Protein AF-Q09454-2-F1 (afdb_monomer)

Foldseek 3Di:
DVVLCVLVVHDDDDDDDDDDDQVVVVVCVVVDLEAEDDDDQVPPDDPQPSHLHGYHYPQVVCVVRAVVDPPPCVVPDGNDCVVCPPPDRDRDDDPVCCPFDQDPRPRDTHRPPPPDDDDDPDPPDPDDPDPDDPPPDPDDDDDPPPPPPDPPPDDDDDDDDDPPPDDDD

Secondary structure (DSSP, 8-state):
-HHHHHHTT--------SS--HHHHHTTTTT-S-EEE---GGG----GGG-SS-EEEHHHHHHHH-TTS---GGG-----GGGGSS--------GGGGSPEEETTTTEEE---------------------SSSS--S-----TT--TTS-----PPP---PPTTPPP-

Solvent-accessible surface area (backbone atoms only — not comparable to full-atom values): 11997 Å² total; per-residue (Å²): 105,74,64,50,33,56,73,70,72,43,91,83,82,89,82,91,72,81,86,84,51,56,75,70,52,57,76,46,47,86,85,39,74,68,45,71,53,84,67,61,59,90,72,65,89,65,77,51,84,79,41,98,38,54,64,38,46,54,55,60,52,44,46,74,62,24,78,73,46,67,90,52,75,85,77,54,92,62,63,58,66,78,83,56,74,80,61,78,75,59,85,70,74,72,75,74,49,63,56,60,43,73,37,85,84,77,78,42,76,46,67,52,77,69,92,66,93,68,96,67,99,62,89,82,71,82,79,80,88,70,96,81,81,81,80,86,54,92,76,70,72,88,70,81,82,64,69,92,80,80,76,87,66,79,90,68,88,71,94,81,77,76,59,92,92,58,76,83,129

Radius of gyration: 23.54 Å; Cα contacts (8 Å, |Δi|>4): 108; chains: 1; bounding box: 57×68×51 Å

Mean predicted aligned error: 19.17 Å

Sequence (169 aa):
MREMCKKAGKKIYVISVGKINVPKLSNFSTDIDVFVLLSCPFGVVLDSSDYFRPVVSYFEAEIALNPAKTWAADFGWSAEFAAFLEDKIETEVPDDKAAGDFSLISGKVRVQKTEEEKNGDGPSSVAIYNPGYCNDRTWKGLNDGVSTAEDSTKMGEGRSGIAQGYSGK

Structure (mmCIF, N/CA/C/O backbone):
data_AF-Q09454-2-F1
#
_entry.id   AF-Q09454-2-F1
#
loop_
_atom_site.group_PDB
_atom_site.id
_atom_site.type_symbol
_atom_site.label_atom_id
_atom_site.label_alt_id
_atom_site.label_comp_id
_atom_site.label_asym_id
_atom_site.label_entity_id
_atom_site.label_seq_id
_atom_site.pdbx_PDB_ins_code
_atom_site.Cartn_x
_atom_site.Cartn_y
_atom_site.Cartn_z
_atom_site.occupancy
_atom_site.B_iso_or_equiv
_atom_site.auth_seq_id
_atom_site.auth_comp_id
_atom_site.auth_asym_id
_atom_site.auth_atom_id
_atom_site.pdbx_PDB_model_num
ATOM 1 N N . MET A 1 1 ? 2.434 -3.452 -7.923 1.00 82.94 1 MET A N 1
ATOM 2 C CA . MET A 1 1 ? 1.685 -3.196 -6.660 1.00 82.94 1 MET A CA 1
ATOM 3 C C . MET A 1 1 ? 0.215 -3.606 -6.620 1.00 82.94 1 MET A C 1
ATOM 5 O O . MET A 1 1 ? -0.129 -4.419 -5.776 1.00 82.94 1 MET A O 1
ATOM 9 N N . ARG A 1 2 ? -0.691 -3.047 -7.447 1.00 87.62 2 ARG A N 1
ATOM 10 C CA . ARG A 1 2 ? -2.144 -3.339 -7.326 1.00 87.62 2 ARG A CA 1
ATOM 11 C C . ARG A 1 2 ? -2.443 -4.839 -7.385 1.00 87.62 2 ARG A C 1
ATOM 13 O O . ARG A 1 2 ? -3.221 -5.345 -6.584 1.00 87.62 2 ARG A O 1
ATOM 20 N N . GLU A 1 3 ? -1.777 -5.532 -8.300 1.00 86.19 3 GLU A N 1
ATOM 21 C CA . GLU A 1 3 ? -1.871 -6.982 -8.454 1.00 86.19 3 GLU A CA 1
ATOM 22 C C . GLU A 1 3 ? -1.289 -7.734 -7.254 1.00 86.19 3 GLU A C 1
ATOM 24 O O . GLU A 1 3 ? -1.941 -8.640 -6.751 1.00 86.19 3 GLU A O 1
ATOM 29 N N . MET A 1 4 ? -0.130 -7.307 -6.733 1.00 85.31 4 MET A N 1
ATOM 30 C CA . MET A 1 4 ? 0.481 -7.868 -5.516 1.00 85.31 4 MET A CA 1
ATOM 31 C C . MET A 1 4 ? -0.475 -7.756 -4.318 1.00 85.31 4 MET A C 1
ATOM 33 O O . MET A 1 4 ? -0.716 -8.741 -3.627 1.00 85.31 4 MET A O 1
ATOM 37 N N . CYS A 1 5 ? -1.098 -6.588 -4.107 1.00 87.62 5 CYS A N 1
ATOM 38 C CA . CYS A 1 5 ? -2.083 -6.396 -3.037 1.00 87.62 5 CYS A CA 1
ATOM 39 C C . CYS A 1 5 ? -3.327 -7.265 -3.228 1.00 87.62 5 CYS A C 1
ATOM 41 O O . CYS A 1 5 ? -3.790 -7.875 -2.266 1.00 87.62 5 CYS A O 1
ATOM 43 N N . LYS A 1 6 ? -3.857 -7.337 -4.458 1.00 87.25 6 LYS A N 1
ATOM 44 C CA . LYS A 1 6 ? -5.036 -8.153 -4.775 1.00 87.25 6 LYS A CA 1
ATOM 45 C C . LYS A 1 6 ? -4.768 -9.635 -4.506 1.00 87.25 6 LYS A C 1
ATOM 47 O O . LYS A 1 6 ? -5.605 -10.288 -3.893 1.00 87.25 6 LYS A O 1
ATOM 52 N N . LYS A 1 7 ? -3.597 -10.137 -4.912 1.00 84.31 7 LYS A N 1
ATOM 53 C CA . LYS A 1 7 ? -3.149 -11.514 -4.649 1.00 84.31 7 LYS A CA 1
ATOM 54 C C . LYS A 1 7 ? -2.939 -11.773 -3.156 1.00 84.31 7 LYS A C 1
ATOM 56 O O . LYS A 1 7 ? -3.401 -12.780 -2.642 1.00 84.31 7 LYS A O 1
ATOM 61 N N . ALA A 1 8 ? -2.338 -10.828 -2.435 1.00 84.50 8 ALA A N 1
ATOM 62 C CA . ALA A 1 8 ? -2.162 -10.912 -0.985 1.00 84.50 8 ALA A CA 1
ATOM 63 C C . ALA A 1 8 ? -3.468 -10.730 -0.177 1.00 84.50 8 ALA A C 1
ATOM 65 O O . ALA A 1 8 ? -3.415 -10.701 1.056 1.00 84.50 8 ALA A O 1
ATOM 66 N N . GLY A 1 9 ? -4.619 -10.542 -0.840 1.00 84.62 9 GLY A N 1
ATOM 67 C CA . GLY A 1 9 ? -5.918 -10.326 -0.197 1.00 84.62 9 GLY A CA 1
ATOM 68 C C . GLY A 1 9 ? -6.034 -8.994 0.551 1.00 84.62 9 GLY A C 1
ATOM 69 O O . GLY A 1 9 ? -6.867 -8.855 1.446 1.00 84.62 9 GLY A O 1
ATOM 70 N N . LYS A 1 10 ? -5.189 -8.006 0.230 1.00 87.75 10 LYS A N 1
ATOM 71 C CA . LYS A 1 10 ? -5.152 -6.708 0.917 1.00 87.75 10 LYS A CA 1
ATOM 72 C C . LYS A 1 10 ? -5.928 -5.656 0.132 1.00 87.75 10 LYS A C 1
ATOM 74 O O . LYS A 1 10 ? -5.747 -5.496 -1.076 1.00 87.75 10 LYS A O 1
ATOM 79 N N . LYS A 1 11 ? -6.763 -4.891 0.840 1.00 90.31 11 LYS A N 1
ATOM 80 C CA . LYS A 1 11 ? -7.430 -3.709 0.280 1.00 90.31 11 LYS A CA 1
ATOM 81 C C . LYS A 1 11 ? -6.373 -2.651 -0.034 1.00 90.31 11 LYS A C 1
ATOM 83 O O . LYS A 1 11 ? -5.509 -2.378 0.793 1.00 90.31 11 LYS A O 1
ATOM 88 N N . ILE A 1 12 ? -6.443 -2.070 -1.229 1.00 91.69 12 ILE A N 1
ATOM 89 C CA . ILE A 1 12 ? -5.522 -1.026 -1.677 1.00 91.69 12 ILE A CA 1
ATOM 90 C C . ILE A 1 12 ? -6.279 0.281 -1.891 1.00 91.69 12 ILE A C 1
ATOM 92 O O . ILE A 1 12 ? -7.241 0.335 -2.655 1.00 91.69 12 ILE A O 1
ATOM 96 N N . TYR A 1 13 ? -5.795 1.340 -1.252 1.00 91.81 13 TYR A N 1
ATOM 97 C CA . TYR A 1 13 ? -6.234 2.709 -1.483 1.00 91.81 13 TYR A CA 1
ATOM 98 C C . TYR A 1 13 ? -5.106 3.466 -2.171 1.00 91.81 13 TYR A C 1
ATOM 100 O O . TYR A 1 13 ? -3.943 3.336 -1.793 1.00 91.81 13 TYR A O 1
ATOM 108 N N . VAL A 1 14 ? -5.440 4.237 -3.203 1.00 92.06 14 VAL A N 1
ATOM 109 C CA . VAL A 1 14 ? -4.468 5.083 -3.898 1.00 92.06 14 VAL A CA 1
ATOM 110 C C . VAL A 1 14 ? -4.870 6.524 -3.678 1.00 92.06 14 VAL A C 1
ATOM 112 O O . VAL A 1 14 ? -5.904 6.966 -4.171 1.00 92.06 14 VAL A O 1
ATOM 115 N N . ILE A 1 15 ? -4.044 7.229 -2.914 1.00 90.19 15 ILE A N 1
ATOM 116 C CA . ILE A 1 15 ? -4.205 8.642 -2.599 1.00 90.19 15 ILE A CA 1
ATOM 117 C C . ILE A 1 15 ? -3.050 9.415 -3.229 1.00 90.19 15 ILE A C 1
ATOM 119 O O . ILE A 1 15 ? -1.901 8.984 -3.174 1.00 90.19 15 ILE A O 1
ATOM 123 N N . SER A 1 16 ? -3.356 10.552 -3.848 1.00 90.44 16 SER A N 1
ATOM 124 C CA . SER A 1 16 ? -2.339 11.495 -4.309 1.00 90.44 16 SER A CA 1
ATOM 125 C C . SER A 1 16 ? -2.243 12.622 -3.293 1.00 90.44 16 SER A C 1
ATOM 127 O O . SER A 1 16 ? -3.233 13.287 -2.986 1.00 90.44 16 SER A O 1
ATOM 129 N N . VAL A 1 17 ? -1.049 12.813 -2.742 1.00 85.44 17 VAL A N 1
ATOM 130 C CA . VAL A 1 17 ? -0.749 13.865 -1.775 1.00 85.44 17 VAL A CA 1
ATOM 131 C C . VAL A 1 17 ? 0.428 14.657 -2.328 1.00 85.44 17 VAL A C 1
ATOM 133 O O . VAL A 1 17 ? 1.392 14.066 -2.795 1.00 85.44 17 VAL A O 1
ATOM 136 N N . GLY A 1 18 ? 0.348 15.990 -2.286 1.00 85.56 18 GLY A N 1
ATOM 137 C CA . GLY A 1 18 ? 1.484 16.860 -2.608 1.00 85.56 18 GLY A CA 1
ATOM 138 C C . GLY A 1 18 ? 2.566 16.763 -1.528 1.00 85.56 18 GLY A C 1
ATOM 139 O O . GLY A 1 18 ? 3.222 15.743 -1.363 1.00 85.56 18 GLY A O 1
ATOM 140 N N . LYS A 1 19 ? 2.733 17.811 -0.713 1.00 85.00 19 LYS A N 1
ATOM 141 C CA . LYS A 1 19 ? 3.628 17.721 0.452 1.00 85.00 19 LYS A CA 1
ATOM 142 C C . LYS A 1 19 ? 3.055 16.764 1.500 1.00 85.00 19 LYS A C 1
ATOM 144 O O . LYS A 1 19 ? 1.983 17.045 2.050 1.00 85.00 19 LYS A O 1
ATOM 149 N N . ILE A 1 20 ? 3.774 15.683 1.783 1.00 85.62 20 ILE A N 1
ATOM 150 C CA . ILE A 1 20 ? 3.442 14.740 2.852 1.00 85.62 20 ILE A CA 1
ATOM 151 C C . ILE A 1 20 ? 3.683 15.421 4.199 1.00 85.62 20 ILE A C 1
ATOM 153 O O . ILE A 1 20 ? 4.666 16.138 4.386 1.00 85.62 20 ILE A O 1
ATOM 157 N N . ASN A 1 21 ? 2.731 15.259 5.109 1.00 85.88 21 ASN A N 1
ATOM 158 C CA . ASN A 1 21 ? 2.837 15.710 6.486 1.00 85.88 21 ASN A CA 1
ATOM 159 C C . ASN A 1 21 ? 2.064 14.741 7.392 1.00 85.88 21 ASN A C 1
ATOM 161 O O . ASN A 1 21 ? 1.189 14.005 6.925 1.00 85.88 21 ASN A O 1
ATOM 165 N N . VAL A 1 22 ? 2.372 14.777 8.687 1.00 87.62 22 VAL A N 1
ATOM 166 C CA . VAL A 1 22 ? 1.681 13.980 9.707 1.00 87.62 22 VAL A CA 1
ATOM 167 C C . VAL A 1 22 ? 0.157 14.182 9.653 1.00 87.62 22 VAL A C 1
ATOM 169 O O . VAL A 1 22 ? -0.537 13.194 9.434 1.00 87.62 22 VAL A O 1
ATOM 172 N N . PRO A 1 23 ? -0.410 15.410 9.726 1.00 86.75 23 PRO A N 1
ATOM 173 C CA . PRO A 1 23 ? -1.864 15.578 9.820 1.00 86.75 23 PRO A CA 1
ATOM 174 C C . PRO A 1 23 ? -2.646 15.065 8.602 1.00 86.75 23 PRO A C 1
ATOM 176 O O . PRO A 1 23 ? -3.784 14.632 8.761 1.00 86.75 23 PRO A O 1
ATOM 179 N N . LYS A 1 24 ? -2.070 15.068 7.391 1.00 87.38 24 LYS A N 1
ATOM 180 C CA . LYS A 1 24 ? -2.743 14.500 6.210 1.00 87.38 24 LYS A CA 1
ATOM 181 C C . LYS A 1 24 ? -2.828 12.985 6.288 1.00 87.38 24 LYS A C 1
ATOM 183 O O . LYS A 1 24 ? -3.874 12.444 5.949 1.00 87.38 24 LYS A O 1
ATOM 188 N N . LEU A 1 25 ? -1.755 12.314 6.711 1.00 87.31 25 LEU A N 1
ATOM 189 C CA . LEU A 1 25 ? -1.769 10.856 6.845 1.00 87.31 25 LEU A CA 1
ATOM 190 C C . LEU A 1 25 ? -2.603 10.415 8.052 1.00 87.31 25 LEU A C 1
ATOM 192 O O . LEU A 1 25 ? -3.353 9.451 7.934 1.00 87.31 25 LEU A O 1
ATOM 196 N N . SER A 1 26 ? -2.573 11.172 9.156 1.00 85.81 26 SER A N 1
ATOM 197 C CA . SER A 1 26 ? -3.381 10.910 10.356 1.00 85.81 26 SER A CA 1
ATOM 198 C C . SER A 1 26 ? -4.871 10.757 10.069 1.00 85.81 26 SER A C 1
ATOM 200 O O . SER A 1 26 ? -5.514 9.897 10.664 1.00 85.81 26 SER A O 1
ATOM 202 N N . ASN A 1 27 ? -5.413 11.543 9.135 1.00 87.06 27 ASN A N 1
ATOM 203 C CA . ASN A 1 27 ? -6.829 11.476 8.765 1.00 87.06 27 ASN A CA 1
ATOM 204 C C . ASN A 1 27 ? -7.233 10.121 8.161 1.00 87.06 27 ASN A C 1
ATOM 206 O O . ASN A 1 27 ? -8.400 9.755 8.236 1.00 87.06 27 ASN A O 1
ATOM 210 N N . PHE A 1 28 ? -6.284 9.378 7.584 1.00 87.75 28 PHE A N 1
ATOM 211 C CA . PHE A 1 28 ? -6.529 8.068 6.976 1.00 87.75 28 PHE A CA 1
ATOM 212 C C . PHE A 1 28 ? -6.019 6.897 7.832 1.00 87.75 28 PHE A C 1
ATOM 214 O O . PHE A 1 28 ? -6.263 5.742 7.493 1.00 87.75 28 PHE A O 1
ATOM 221 N N . SER A 1 29 ? -5.344 7.161 8.956 1.00 82.75 29 SER A N 1
ATOM 222 C CA . SER A 1 29 ? -4.735 6.133 9.819 1.00 82.75 29 SER A CA 1
ATOM 223 C C . SER A 1 29 ? -5.731 5.175 10.486 1.00 82.75 29 SER A C 1
ATOM 225 O O . SER A 1 29 ? -5.327 4.123 10.994 1.00 82.75 29 SER A O 1
ATOM 227 N N . THR A 1 30 ? -7.020 5.522 10.523 1.00 84.44 30 THR A N 1
ATOM 228 C CA . THR A 1 30 ? -8.079 4.627 11.019 1.00 84.44 30 THR A CA 1
ATOM 229 C C . THR A 1 30 ? -8.401 3.526 10.010 1.00 84.44 30 THR A C 1
ATOM 231 O O . THR A 1 30 ? -8.585 2.382 10.417 1.00 84.44 30 THR A O 1
ATOM 234 N N . ASP A 1 31 ? -8.416 3.853 8.714 1.00 85.81 31 ASP A N 1
ATOM 235 C CA . ASP A 1 31 ? -8.793 2.923 7.639 1.00 85.81 31 ASP A CA 1
ATOM 236 C C . ASP A 1 31 ? -7.587 2.236 6.982 1.00 85.81 31 ASP A C 1
ATOM 238 O O . ASP A 1 31 ? -7.734 1.203 6.322 1.00 85.81 31 ASP A O 1
ATOM 242 N N . ILE A 1 32 ? -6.396 2.825 7.129 1.00 89.38 32 ILE A N 1
ATOM 243 C CA . ILE A 1 32 ? -5.156 2.377 6.495 1.00 89.38 32 ILE A CA 1
ATOM 244 C C . ILE A 1 32 ? -4.158 1.927 7.565 1.00 89.38 32 ILE A C 1
ATOM 246 O O . ILE A 1 32 ? -3.794 2.691 8.458 1.00 89.38 32 ILE A O 1
ATOM 250 N N . ASP A 1 33 ? -3.679 0.687 7.440 1.00 88.88 33 ASP A N 1
ATOM 251 C CA . ASP A 1 33 ? -2.685 0.105 8.351 1.00 88.88 33 ASP A CA 1
ATOM 252 C C . ASP A 1 33 ? -1.239 0.465 7.977 1.00 88.88 33 ASP A C 1
ATOM 254 O O . ASP A 1 33 ? -0.390 0.597 8.855 1.00 88.88 33 ASP A O 1
ATOM 258 N N . VAL A 1 34 ? -0.942 0.598 6.679 1.00 90.00 34 VAL A N 1
ATOM 259 C CA . VAL A 1 34 ? 0.406 0.857 6.144 1.00 90.00 34 VAL A CA 1
ATOM 260 C C . VAL A 1 34 ? 0.301 1.775 4.934 1.00 90.00 34 VAL A C 1
ATOM 262 O O . VAL A 1 34 ? -0.525 1.545 4.047 1.00 90.00 34 VAL A O 1
ATOM 265 N N . PHE A 1 35 ? 1.169 2.780 4.866 1.00 90.69 35 PHE A N 1
ATOM 266 C CA . PHE A 1 35 ? 1.293 3.659 3.710 1.00 90.69 35 PHE A CA 1
ATOM 267 C C . PHE A 1 35 ? 2.491 3.250 2.863 1.00 90.69 35 PHE A C 1
ATOM 269 O O . PHE A 1 35 ? 3.589 3.099 3.383 1.00 90.69 35 PHE A O 1
ATOM 276 N N . VAL A 1 36 ? 2.291 3.116 1.553 1.00 90.38 36 VAL A N 1
ATOM 277 C CA . VAL A 1 36 ? 3.382 2.888 0.600 1.00 90.38 36 VAL A CA 1
ATOM 278 C C . VAL A 1 36 ? 3.644 4.185 -0.147 1.00 90.38 36 VAL A C 1
ATOM 280 O O . VAL A 1 36 ? 2.768 4.689 -0.855 1.00 90.38 36 VAL A O 1
ATOM 283 N N . LEU A 1 37 ? 4.841 4.735 0.027 1.00 88.19 37 LEU A N 1
ATOM 284 C CA . LEU A 1 37 ? 5.263 5.959 -0.631 1.00 88.19 37 LEU A CA 1
ATOM 285 C C . LEU A 1 37 ? 5.715 5.670 -2.065 1.00 88.19 37 LEU A C 1
ATOM 287 O O . LEU A 1 37 ? 6.659 4.919 -2.301 1.00 88.19 37 LEU A O 1
ATOM 291 N N . LEU A 1 38 ? 5.057 6.333 -3.015 1.00 87.00 38 LEU A N 1
ATOM 292 C CA . LEU A 1 38 ? 5.483 6.430 -4.407 1.00 87.00 38 LEU A CA 1
ATOM 293 C C . LEU A 1 38 ? 5.922 7.867 -4.688 1.00 87.00 38 LEU A C 1
ATOM 295 O O . LEU A 1 38 ? 5.083 8.758 -4.831 1.00 87.00 38 LEU A O 1
ATOM 299 N N . SER A 1 39 ? 7.229 8.100 -4.750 1.00 83.38 39 SER A N 1
ATOM 300 C CA . SER A 1 39 ? 7.803 9.415 -5.034 1.00 83.38 39 SER A CA 1
ATOM 301 C C . SER A 1 39 ? 9.066 9.305 -5.892 1.00 83.38 39 SER A C 1
ATOM 303 O O . SER A 1 39 ? 9.500 8.216 -6.262 1.00 83.38 39 SER A O 1
ATOM 305 N N . CYS A 1 40 ? 9.635 10.459 -6.250 1.00 83.19 40 CYS A N 1
ATOM 306 C CA . CYS A 1 40 ? 10.952 10.533 -6.875 1.00 83.19 40 CYS A CA 1
ATOM 307 C C . CYS A 1 40 ? 12.010 9.919 -5.934 1.00 83.19 40 CYS A C 1
ATOM 309 O O . CYS A 1 40 ? 11.969 10.231 -4.739 1.00 83.19 40 CYS A O 1
ATOM 311 N N . PRO A 1 41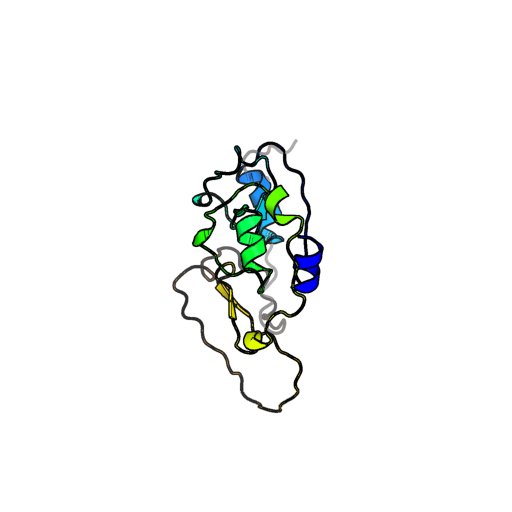 ? 12.979 9.127 -6.436 1.00 76.81 41 PRO A N 1
ATOM 312 C CA . PRO A 1 41 ? 13.967 8.428 -5.605 1.00 76.81 41 PRO A CA 1
ATOM 313 C C . PRO A 1 41 ? 14.794 9.348 -4.693 1.00 76.81 41 PRO A C 1
ATOM 315 O O . PRO A 1 41 ? 15.278 8.911 -3.657 1.00 76.81 41 PRO A O 1
ATOM 318 N N . PHE A 1 42 ? 14.919 10.636 -5.024 1.00 75.31 42 PHE A N 1
ATOM 319 C CA . PHE A 1 42 ? 15.650 11.619 -4.214 1.00 75.31 42 PHE A CA 1
ATOM 320 C C . PHE A 1 42 ? 14.823 12.247 -3.074 1.00 75.31 42 PHE A C 1
ATOM 322 O O . PHE A 1 42 ? 15.364 13.006 -2.276 1.00 75.31 42 PHE A O 1
ATOM 329 N N . GLY A 1 43 ? 13.515 11.975 -2.997 1.00 69.31 43 GLY A N 1
ATOM 330 C CA . GLY A 1 43 ? 12.581 12.595 -2.042 1.00 69.31 43 GLY A CA 1
ATOM 331 C C . GLY A 1 43 ? 11.963 11.622 -1.034 1.00 69.31 43 GLY A C 1
ATOM 332 O O . GLY A 1 43 ? 10.889 11.895 -0.506 1.00 69.31 43 GLY A O 1
ATOM 333 N N . VAL A 1 44 ? 12.588 10.463 -0.832 1.00 63.25 44 VAL A N 1
ATOM 334 C CA . VAL A 1 44 ? 12.017 9.305 -0.117 1.00 63.25 44 VAL A CA 1
ATOM 335 C C . VAL A 1 44 ? 12.288 9.268 1.385 1.00 63.25 44 VAL A C 1
ATOM 337 O O . VAL A 1 44 ? 11.604 8.532 2.090 1.00 63.25 44 VAL A O 1
ATOM 340 N N . VAL A 1 45 ? 13.253 10.039 1.894 1.00 62.72 45 VAL A N 1
ATOM 341 C CA . VAL A 1 45 ? 13.621 9.990 3.317 1.00 62.72 45 VAL A CA 1
ATOM 342 C C . VAL A 1 45 ? 12.610 10.795 4.130 1.00 62.72 45 VAL A C 1
ATOM 344 O O . VAL A 1 45 ? 12.795 11.981 4.403 1.00 62.72 45 VAL A O 1
ATOM 347 N N . LEU A 1 46 ? 11.497 10.154 4.471 1.00 66.19 46 LEU A N 1
ATOM 348 C CA . LEU A 1 46 ? 10.599 10.626 5.513 1.00 66.19 46 LEU A CA 1
ATOM 349 C C . LEU A 1 46 ? 11.057 10.032 6.841 1.00 66.19 46 LEU A C 1
ATOM 351 O O . LEU A 1 46 ? 11.346 8.840 6.917 1.00 66.19 46 LEU A O 1
ATOM 355 N N . ASP A 1 47 ? 11.088 10.853 7.886 1.00 69.12 47 ASP A N 1
ATOM 356 C CA . ASP A 1 47 ? 11.230 10.344 9.244 1.00 69.12 47 ASP A CA 1
ATOM 357 C C . ASP A 1 47 ? 9.971 9.545 9.596 1.00 69.12 47 ASP A C 1
ATOM 359 O O . ASP A 1 47 ? 8.890 10.107 9.766 1.00 69.12 47 ASP A O 1
ATOM 363 N N . SER A 1 48 ? 10.091 8.220 9.645 1.00 69.06 48 SER A N 1
ATOM 364 C CA . SER A 1 48 ? 8.969 7.330 9.938 1.00 69.06 48 SER A CA 1
ATOM 365 C C . SER A 1 48 ? 8.461 7.460 11.377 1.00 69.06 48 SER A C 1
ATOM 367 O O . SER A 1 48 ? 7.371 6.966 11.660 1.00 69.06 48 SER A O 1
ATOM 369 N N . SER A 1 49 ? 9.228 8.078 12.286 1.00 75.75 49 SER A N 1
ATOM 370 C CA . SER A 1 49 ? 8.933 8.069 13.725 1.00 75.75 49 SER A CA 1
ATOM 371 C C . SER A 1 49 ? 7.721 8.921 14.120 1.00 75.75 49 SER A C 1
ATOM 373 O O . SER A 1 49 ? 6.994 8.551 15.040 1.00 75.75 49 SER A O 1
ATOM 375 N N . ASP A 1 50 ? 7.441 9.997 13.382 1.00 82.06 50 ASP A N 1
ATOM 376 C CA . ASP A 1 50 ? 6.336 10.918 13.683 1.00 82.06 50 ASP A CA 1
ATOM 377 C C . ASP A 1 50 ? 4.964 10.437 13.170 1.00 82.06 50 ASP A C 1
ATOM 379 O O . ASP A 1 50 ? 3.926 11.044 13.458 1.00 82.06 50 ASP A O 1
ATOM 383 N N . TYR A 1 51 ? 4.922 9.367 12.371 1.00 86.06 51 TYR A N 1
ATOM 384 C CA . TYR A 1 51 ? 3.689 8.896 11.744 1.00 86.06 51 TYR A CA 1
ATOM 385 C C . TYR A 1 51 ? 2.983 7.829 12.589 1.00 86.06 51 TYR A C 1
ATOM 387 O O . TYR A 1 51 ? 3.567 6.838 13.010 1.00 86.06 51 TYR A O 1
ATOM 395 N N . PHE A 1 52 ? 1.663 7.974 12.753 1.00 86.56 52 PHE A N 1
ATOM 396 C CA . PHE A 1 52 ? 0.819 7.008 13.478 1.00 86.56 52 PHE A CA 1
ATOM 397 C C . PHE A 1 52 ? 0.743 5.619 12.825 1.00 86.56 52 PHE A C 1
ATOM 399 O O . PHE A 1 52 ? 0.328 4.649 13.461 1.00 86.56 52 PHE A O 1
ATOM 406 N N . ARG A 1 53 ? 1.080 5.535 11.536 1.00 86.81 53 ARG A N 1
ATOM 407 C CA . ARG A 1 53 ? 1.138 4.305 10.747 1.00 86.81 53 ARG A CA 1
ATOM 408 C C . ARG A 1 53 ? 2.445 4.288 9.969 1.00 86.81 53 ARG A C 1
ATOM 410 O O . ARG A 1 53 ? 2.857 5.351 9.501 1.00 86.81 53 ARG A O 1
ATOM 417 N N . PRO A 1 54 ? 3.067 3.113 9.790 1.00 88.94 54 PRO A N 1
ATOM 418 C CA . PRO A 1 54 ? 4.322 3.014 9.066 1.00 88.94 54 PRO A CA 1
ATOM 419 C C . PRO A 1 54 ? 4.156 3.506 7.628 1.00 88.94 54 PRO A C 1
ATOM 421 O O . PRO A 1 54 ? 3.205 3.141 6.928 1.00 88.94 54 PRO A O 1
ATOM 424 N N . VAL A 1 55 ? 5.112 4.328 7.207 1.00 88.12 55 VAL A N 1
ATOM 425 C CA . VAL A 1 55 ? 5.287 4.753 5.822 1.00 88.12 55 VAL A CA 1
ATOM 426 C C . VAL A 1 55 ? 6.486 3.992 5.282 1.00 88.12 55 VAL A C 1
ATOM 428 O O . VAL A 1 55 ? 7.604 4.208 5.737 1.00 88.12 55 VAL A O 1
ATOM 431 N N . VAL A 1 56 ? 6.237 3.080 4.350 1.00 87.56 56 VAL A N 1
ATOM 432 C CA . VAL A 1 56 ? 7.261 2.237 3.730 1.00 87.56 56 VAL A CA 1
ATOM 433 C C . VAL A 1 56 ? 7.485 2.655 2.285 1.00 87.56 56 VAL A C 1
ATOM 435 O O . VAL A 1 56 ? 6.590 3.178 1.613 1.00 87.56 56 VAL A O 1
ATOM 438 N N . SER A 1 57 ? 8.686 2.406 1.792 1.00 86.12 57 SER A N 1
ATOM 439 C CA . SER A 1 57 ? 9.021 2.539 0.379 1.00 86.12 57 SER A CA 1
ATOM 440 C C . SER A 1 57 ? 8.353 1.445 -0.461 1.00 86.12 57 SER A C 1
ATOM 442 O O . SER A 1 57 ? 7.944 0.394 0.041 1.00 86.12 57 SER A O 1
ATOM 444 N N . TYR A 1 58 ? 8.266 1.675 -1.773 1.00 86.75 58 TYR A N 1
ATOM 445 C CA . TYR A 1 58 ? 7.805 0.649 -2.711 1.00 86.75 58 TYR A CA 1
ATOM 446 C C . TYR A 1 58 ? 8.628 -0.638 -2.614 1.00 86.75 58 TYR A C 1
ATOM 448 O O . TYR A 1 58 ? 8.060 -1.724 -2.610 1.00 86.75 58 TYR A O 1
ATOM 456 N N . PHE A 1 59 ? 9.949 -0.503 -2.500 1.00 84.75 59 PHE A N 1
ATOM 457 C CA . PHE A 1 59 ? 10.881 -1.621 -2.410 1.00 84.75 59 PHE A CA 1
ATOM 458 C C . PHE A 1 59 ? 10.599 -2.512 -1.196 1.00 84.75 59 PHE A C 1
ATOM 460 O O . PHE A 1 59 ? 10.458 -3.725 -1.329 1.00 84.75 59 PHE A O 1
ATOM 467 N N . GLU A 1 60 ? 10.438 -1.906 -0.018 1.00 85.88 60 GLU A N 1
ATOM 468 C CA . GLU A 1 60 ? 10.096 -2.635 1.209 1.00 85.88 60 GLU A CA 1
ATOM 469 C C . GLU A 1 60 ? 8.728 -3.312 1.098 1.00 85.88 60 GLU A C 1
ATOM 471 O O . GLU A 1 60 ? 8.555 -4.457 1.520 1.00 85.88 60 GLU A O 1
ATOM 476 N N . ALA A 1 61 ? 7.754 -2.625 0.495 1.00 87.69 61 ALA A N 1
ATOM 477 C CA . ALA A 1 61 ? 6.422 -3.174 0.289 1.00 87.69 61 ALA A CA 1
ATOM 478 C C . ALA A 1 61 ? 6.427 -4.358 -0.691 1.00 87.69 61 ALA A C 1
ATOM 480 O O . ALA A 1 61 ? 5.668 -5.310 -0.515 1.00 87.69 61 ALA A O 1
ATOM 481 N N . GLU A 1 62 ? 7.280 -4.314 -1.710 1.00 85.75 62 GLU A N 1
ATOM 482 C CA . GLU A 1 62 ? 7.420 -5.389 -2.681 1.00 85.75 62 GLU A CA 1
ATOM 483 C C . GLU A 1 62 ? 8.075 -6.629 -2.073 1.00 85.75 62 GLU A C 1
ATOM 485 O O . GLU A 1 62 ? 7.534 -7.718 -2.240 1.00 85.75 62 GLU A O 1
ATOM 490 N N . ILE A 1 63 ? 9.164 -6.475 -1.312 1.00 85.25 63 ILE A N 1
ATOM 491 C CA . ILE A 1 63 ? 9.806 -7.591 -0.59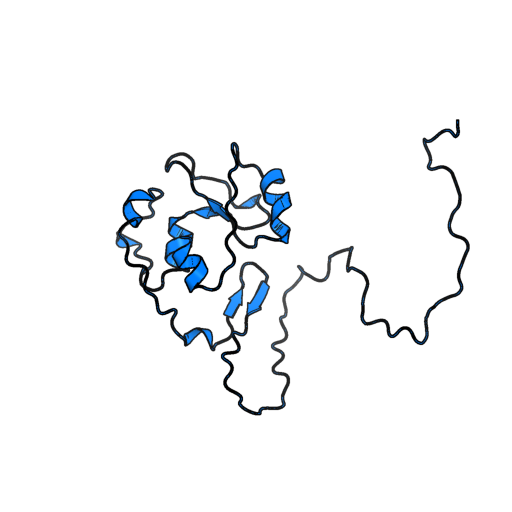2 1.00 85.25 63 ILE A CA 1
ATOM 492 C C . ILE A 1 63 ? 8.819 -8.246 0.382 1.00 85.25 63 ILE A C 1
ATOM 494 O O . ILE A 1 63 ? 8.761 -9.466 0.497 1.00 85.25 63 ILE A O 1
ATOM 498 N N . ALA A 1 64 ? 7.997 -7.447 1.067 1.00 83.81 64 ALA A N 1
ATOM 499 C CA . ALA A 1 64 ? 7.027 -7.968 2.025 1.00 83.81 64 ALA A CA 1
ATOM 500 C C . ALA A 1 64 ? 5.838 -8.704 1.373 1.00 83.81 64 ALA A C 1
ATOM 502 O O . ALA A 1 64 ? 5.191 -9.526 2.027 1.00 83.81 64 ALA A O 1
ATOM 503 N N . LEU A 1 65 ? 5.492 -8.378 0.123 1.00 83.94 65 LEU A N 1
ATOM 504 C CA . LEU A 1 65 ? 4.328 -8.945 -0.570 1.00 83.94 65 LEU A CA 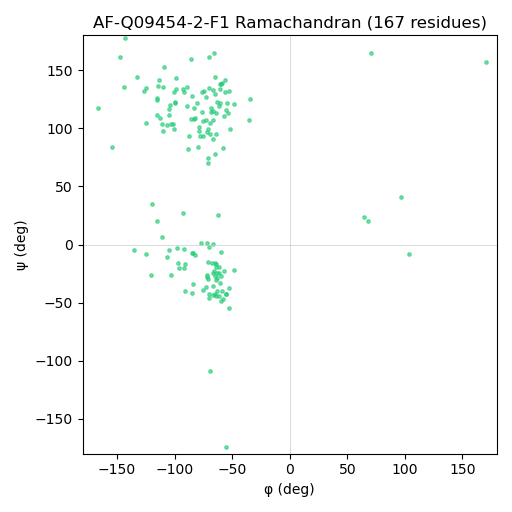1
ATOM 505 C C . LEU A 1 65 ? 4.687 -10.023 -1.595 1.00 83.94 65 LEU A C 1
ATOM 507 O O . LEU A 1 65 ? 3.829 -10.858 -1.884 1.00 83.94 65 LEU A O 1
ATOM 511 N N . ASN A 1 66 ? 5.898 -9.997 -2.152 1.00 84.00 66 ASN A N 1
ATOM 512 C CA . ASN A 1 66 ? 6.364 -10.951 -3.149 1.00 84.00 66 ASN A CA 1
ATOM 513 C C . ASN A 1 66 ? 7.314 -11.976 -2.504 1.00 84.00 66 ASN A C 1
ATOM 515 O O . ASN A 1 66 ? 8.477 -11.650 -2.278 1.00 84.00 66 ASN A O 1
ATOM 519 N N . PRO A 1 67 ? 6.870 -13.220 -2.247 1.00 77.06 67 PRO A N 1
ATOM 520 C CA . PRO A 1 67 ? 7.718 -14.244 -1.632 1.00 77.06 67 PRO A CA 1
ATOM 521 C C . PRO A 1 67 ? 8.900 -14.663 -2.519 1.00 77.06 67 PRO A C 1
ATOM 523 O O . PRO A 1 67 ? 9.910 -15.128 -2.002 1.00 77.06 67 PRO A O 1
ATOM 526 N N . ALA A 1 68 ? 8.805 -14.462 -3.838 1.00 76.38 68 ALA A N 1
ATOM 527 C CA . ALA A 1 68 ? 9.895 -14.737 -4.776 1.00 76.38 68 ALA A CA 1
ATOM 528 C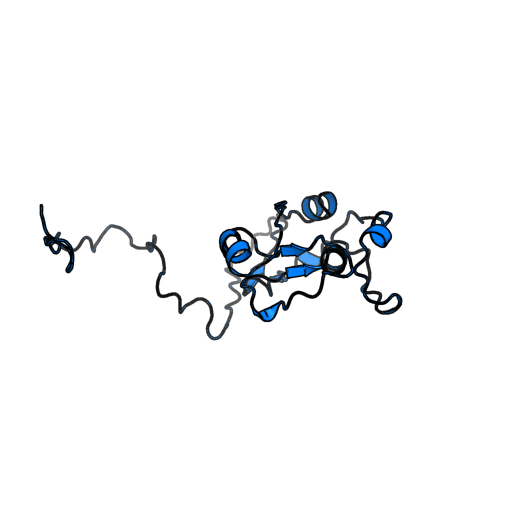 C . ALA A 1 68 ? 11.095 -13.812 -4.589 1.00 76.38 68 ALA A C 1
ATOM 530 O O . ALA A 1 68 ? 12.214 -14.126 -4.997 1.00 76.38 68 ALA A O 1
ATOM 531 N N . LYS A 1 69 ? 10.847 -12.628 -4.022 1.00 73.19 69 LYS A N 1
ATOM 532 C CA . LYS A 1 69 ? 11.865 -11.614 -3.830 1.00 73.19 69 LYS A CA 1
ATOM 533 C C . LYS A 1 69 ? 12.550 -11.885 -2.502 1.00 73.19 69 LYS A C 1
ATOM 535 O O . LYS A 1 69 ? 12.104 -11.442 -1.447 1.00 73.19 69 LYS A O 1
ATOM 540 N N . THR A 1 70 ? 13.650 -12.626 -2.555 1.00 69.12 70 THR A N 1
ATOM 541 C CA . THR A 1 70 ? 14.548 -12.747 -1.407 1.00 69.12 70 THR A CA 1
ATOM 542 C C . THR A 1 70 ? 14.997 -11.346 -0.991 1.00 69.12 70 THR A C 1
ATOM 544 O O . THR A 1 70 ? 15.254 -10.497 -1.848 1.00 69.12 70 THR A O 1
ATOM 547 N N . TRP A 1 71 ? 15.113 -11.102 0.320 1.00 67.62 71 TRP A N 1
ATOM 548 C CA . TRP A 1 71 ? 15.883 -9.980 0.864 1.00 67.62 71 TRP A CA 1
ATOM 549 C C . TRP A 1 71 ? 17.327 -10.127 0.366 1.00 67.62 71 TRP A C 1
ATOM 551 O O . TRP A 1 71 ? 18.177 -10.743 1.001 1.00 67.62 71 TRP A O 1
ATOM 561 N N . ALA A 1 72 ? 17.600 -9.658 -0.843 1.00 56.84 72 ALA A N 1
ATOM 562 C CA . ALA A 1 72 ? 18.932 -9.674 -1.401 1.00 56.84 72 ALA A CA 1
ATOM 563 C C . ALA A 1 72 ? 19.593 -8.374 -0.956 1.00 56.84 72 ALA A C 1
ATOM 565 O O . ALA A 1 72 ? 19.630 -7.389 -1.692 1.00 56.84 72 ALA A O 1
ATOM 566 N N . ALA A 1 73 ? 20.116 -8.384 0.273 1.00 55.44 73 ALA A N 1
ATOM 567 C CA . ALA A 1 73 ? 21.073 -7.379 0.736 1.00 55.44 73 ALA A CA 1
ATOM 568 C C . ALA A 1 73 ? 22.223 -7.171 -0.274 1.00 55.44 73 ALA A C 1
ATOM 570 O O . ALA A 1 73 ? 22.829 -6.103 -0.294 1.00 55.44 73 ALA A O 1
ATOM 571 N N . ASP A 1 74 ? 22.472 -8.158 -1.141 1.00 61.75 74 ASP A N 1
ATOM 572 C CA . ASP A 1 74 ? 23.502 -8.150 -2.177 1.00 61.75 74 ASP A CA 1
ATOM 573 C C . ASP A 1 74 ? 23.344 -7.029 -3.220 1.00 61.75 74 ASP A C 1
ATOM 575 O O . ASP A 1 74 ? 24.353 -6.509 -3.693 1.00 61.75 74 ASP A O 1
ATOM 579 N N . PHE A 1 75 ? 22.117 -6.614 -3.571 1.00 63.53 75 PHE A N 1
ATOM 580 C CA . PHE A 1 75 ? 21.892 -5.553 -4.574 1.00 63.53 75 PHE A CA 1
ATOM 581 C C . PHE A 1 75 ? 21.789 -4.143 -3.973 1.00 63.53 75 PHE A C 1
ATOM 583 O O . PHE A 1 75 ? 21.708 -3.159 -4.710 1.00 63.53 75 PHE A O 1
ATOM 590 N N . GLY A 1 76 ? 21.829 -4.029 -2.643 1.00 71.69 76 GLY A N 1
ATOM 591 C CA . GLY A 1 76 ? 21.582 -2.774 -1.945 1.00 71.69 76 GLY A CA 1
ATOM 592 C C . GLY A 1 76 ? 20.115 -2.330 -2.008 1.00 71.69 76 GLY A C 1
ATOM 593 O O . GLY A 1 76 ? 19.295 -2.830 -2.775 1.00 71.69 76 GLY A O 1
ATOM 594 N N . TRP A 1 77 ? 19.765 -1.381 -1.144 1.00 77.19 77 TRP A N 1
ATOM 595 C CA . TRP A 1 77 ? 18.447 -0.755 -1.154 1.00 77.19 77 TRP A CA 1
ATOM 596 C C . TRP A 1 77 ? 18.344 0.226 -2.329 1.00 77.19 77 TRP A C 1
ATOM 598 O O . TRP A 1 77 ? 19.234 1.058 -2.515 1.00 77.19 77 TRP A O 1
ATOM 608 N N . SER A 1 78 ? 17.253 0.159 -3.096 1.00 77.06 78 SER A N 1
ATOM 609 C CA . SER A 1 78 ? 16.980 1.096 -4.190 1.00 77.06 78 SER A CA 1
ATOM 610 C C . SER A 1 78 ? 15.600 1.728 -4.050 1.00 77.06 78 SER A C 1
ATOM 612 O O . SER A 1 78 ? 14.593 1.048 -3.857 1.00 77.06 78 SER A O 1
ATOM 614 N N . ALA A 1 79 ? 15.561 3.052 -4.193 1.00 77.12 79 ALA A N 1
ATOM 615 C CA . ALA A 1 79 ? 14.333 3.836 -4.262 1.00 77.12 79 ALA A CA 1
ATOM 616 C C . ALA A 1 79 ? 13.733 3.891 -5.680 1.00 77.12 79 ALA A C 1
ATOM 618 O O . ALA A 1 79 ? 12.654 4.455 -5.878 1.00 77.12 79 ALA A O 1
ATOM 619 N N . GLU A 1 80 ? 14.437 3.366 -6.684 1.00 81.69 80 GLU A N 1
ATOM 620 C CA . GLU A 1 80 ? 14.037 3.476 -8.082 1.00 81.69 80 GLU A CA 1
ATOM 621 C C . GLU A 1 80 ? 13.011 2.404 -8.451 1.00 81.69 80 GLU A C 1
ATOM 623 O O . GLU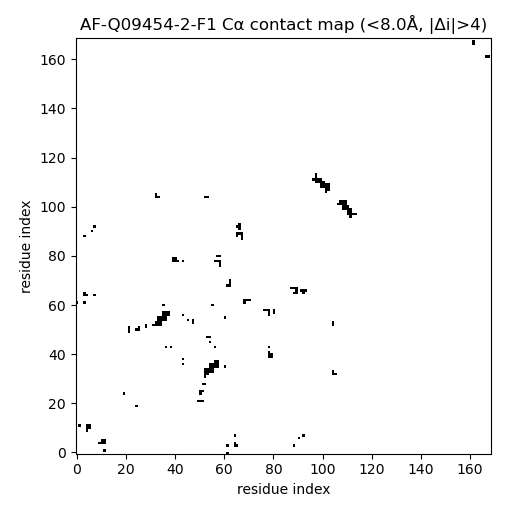 A 1 80 ? 13.333 1.230 -8.603 1.00 81.69 80 GLU A O 1
ATOM 628 N N . PHE A 1 81 ? 11.758 2.820 -8.651 1.00 79.44 81 PHE A N 1
ATOM 629 C CA . PHE A 1 81 ? 10.681 1.894 -9.008 1.00 79.44 81 PHE A CA 1
ATOM 630 C C . PHE A 1 81 ? 10.880 1.231 -10.382 1.00 79.44 81 PHE A C 1
ATOM 632 O O . PHE A 1 81 ? 10.348 0.148 -10.617 1.00 79.44 81 PHE A O 1
ATOM 639 N N . ALA A 1 82 ? 11.600 1.888 -11.300 1.00 80.50 82 ALA A N 1
ATOM 640 C CA . ALA A 1 82 ? 11.781 1.416 -12.671 1.00 80.50 82 ALA A CA 1
ATOM 641 C C . ALA A 1 82 ? 12.545 0.086 -12.725 1.00 80.50 82 ALA A C 1
ATOM 643 O O . ALA A 1 82 ? 12.248 -0.747 -13.575 1.00 80.50 82 ALA A O 1
ATOM 644 N N . ALA A 1 83 ? 13.443 -0.150 -11.763 1.00 76.31 83 ALA A N 1
ATOM 645 C CA . ALA A 1 83 ? 14.178 -1.404 -11.629 1.00 76.31 83 ALA A CA 1
ATOM 646 C C . ALA A 1 83 ? 13.277 -2.610 -11.295 1.00 76.31 83 ALA A C 1
ATOM 648 O O . ALA A 1 83 ? 13.701 -3.745 -11.462 1.00 76.31 83 ALA A O 1
ATOM 649 N N . PHE A 1 84 ? 12.040 -2.374 -10.843 1.00 76.12 84 PHE A N 1
ATOM 650 C CA . PHE A 1 84 ? 11.119 -3.411 -10.361 1.00 76.12 84 PHE A CA 1
ATOM 651 C C . PHE A 1 84 ? 9.914 -3.635 -11.281 1.00 76.12 84 PHE A C 1
ATOM 653 O O . PHE A 1 84 ? 8.976 -4.349 -10.931 1.00 76.12 84 PHE A O 1
ATOM 660 N N . LEU A 1 85 ? 9.882 -2.992 -12.452 1.00 76.06 85 LEU A N 1
ATOM 661 C CA . LEU A 1 85 ? 8.733 -3.078 -13.355 1.00 76.06 85 LEU A CA 1
ATOM 662 C C . LEU A 1 85 ? 8.619 -4.452 -14.039 1.00 76.06 85 LEU A C 1
ATOM 664 O O . LEU A 1 85 ? 7.518 -4.873 -14.387 1.00 76.06 85 LEU A O 1
ATOM 668 N N . GLU A 1 86 ? 9.753 -5.129 -14.215 1.00 72.12 86 GLU A N 1
ATOM 669 C CA . GLU A 1 86 ? 9.878 -6.422 -14.900 1.00 72.12 86 GLU A CA 1
ATOM 670 C C . GLU A 1 86 ? 9.923 -7.613 -13.927 1.00 72.12 86 GLU A C 1
ATOM 672 O O . GLU A 1 86 ? 9.942 -8.767 -14.362 1.00 72.12 86 GLU A O 1
ATOM 677 N N . ASP A 1 87 ? 9.907 -7.354 -12.615 1.00 73.12 87 ASP A N 1
ATOM 678 C CA . ASP A 1 87 ? 9.994 -8.402 -11.601 1.00 73.12 87 ASP A CA 1
ATOM 679 C C . ASP A 1 87 ? 8.767 -9.323 -11.659 1.00 73.12 87 ASP A C 1
ATOM 681 O O . ASP A 1 87 ? 7.603 -8.901 -11.626 1.00 73.12 87 ASP A O 1
ATOM 685 N N . LYS A 1 88 ? 9.028 -10.633 -11.713 1.00 73.56 88 LYS A N 1
ATOM 686 C CA . LYS A 1 88 ? 7.982 -11.654 -11.688 1.00 73.56 88 LYS A CA 1
ATOM 687 C C . LYS A 1 88 ? 7.300 -11.637 -10.318 1.00 73.56 88 LYS A C 1
ATOM 689 O O . LYS A 1 88 ? 7.890 -11.978 -9.294 1.00 73.56 88 LYS A O 1
ATOM 694 N N . ILE A 1 89 ? 6.020 -11.281 -10.310 1.00 70.19 89 ILE A N 1
ATOM 695 C CA . ILE A 1 89 ? 5.163 -11.393 -9.127 1.00 70.19 89 ILE A CA 1
ATOM 696 C C . ILE A 1 89 ? 4.734 -12.855 -9.006 1.00 70.19 89 ILE A C 1
ATOM 698 O O . ILE A 1 89 ? 3.778 -13.272 -9.676 1.00 70.19 89 ILE A O 1
ATOM 702 N N . GLU A 1 90 ? 5.417 -13.640 -8.173 1.00 66.12 90 GLU A N 1
ATOM 703 C CA . GLU A 1 90 ? 4.967 -15.008 -7.927 1.00 66.12 90 GLU A CA 1
ATOM 704 C C . GLU A 1 90 ? 3.610 -15.027 -7.229 1.00 66.12 90 GLU A C 1
ATO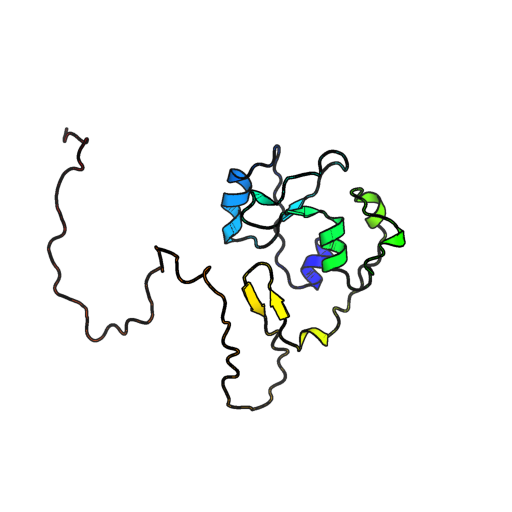M 706 O O . GLU A 1 90 ? 3.216 -14.120 -6.493 1.00 66.12 90 GLU A O 1
ATOM 711 N N . THR A 1 91 ? 2.828 -16.031 -7.610 1.00 58.88 91 THR A N 1
ATOM 712 C CA . THR A 1 91 ? 1.391 -16.114 -7.336 1.00 58.88 91 THR A CA 1
ATOM 713 C C . THR A 1 91 ? 1.104 -16.850 -6.034 1.00 58.88 91 THR A C 1
ATOM 715 O O . THR A 1 91 ? 0.038 -16.666 -5.453 1.00 58.88 91 THR A O 1
ATOM 718 N N . GLU A 1 92 ? 2.058 -17.643 -5.559 1.00 57.28 92 GLU A N 1
ATOM 719 C CA . GLU A 1 92 ? 1.871 -18.556 -4.444 1.00 57.28 92 GLU A CA 1
ATOM 720 C C . GLU A 1 92 ? 2.458 -17.917 -3.195 1.00 57.28 92 GLU A C 1
ATOM 722 O O . GLU A 1 92 ? 3.664 -17.893 -2.971 1.00 57.28 92 GLU A O 1
ATOM 727 N N . VAL A 1 93 ? 1.575 -17.333 -2.392 1.00 58.72 93 VAL A N 1
ATOM 728 C CA . VAL A 1 93 ? 1.888 -17.092 -0.989 1.00 58.72 93 VAL A CA 1
ATOM 729 C C . VAL A 1 93 ? 2.079 -18.480 -0.369 1.00 58.72 93 VAL A C 1
ATOM 731 O O . VAL A 1 93 ? 1.143 -19.272 -0.475 1.00 58.72 93 VAL A O 1
ATOM 734 N N . PRO A 1 94 ? 3.230 -18.796 0.250 1.00 56.16 94 PRO A N 1
ATOM 735 C CA . PRO A 1 94 ? 3.400 -20.074 0.926 1.00 56.16 94 PRO A CA 1
ATOM 736 C C . PRO A 1 94 ? 2.252 -20.292 1.916 1.00 56.16 94 PRO A C 1
ATOM 738 O O . PRO A 1 94 ? 1.922 -19.391 2.696 1.00 56.16 94 PRO A O 1
ATOM 741 N N . ASP A 1 95 ? 1.648 -21.478 1.873 1.00 55.91 95 ASP A N 1
ATOM 742 C CA . ASP A 1 95 ? 0.545 -21.894 2.754 1.00 55.91 95 ASP A CA 1
ATOM 743 C C . ASP A 1 95 ? 0.991 -22.033 4.230 1.00 55.91 95 ASP A C 1
ATOM 745 O O . ASP A 1 95 ? 0.198 -22.278 5.135 1.00 55.91 95 ASP A O 1
ATOM 749 N N . ASP A 1 96 ? 2.269 -21.757 4.514 1.00 54.88 96 ASP A N 1
ATOM 750 C CA . ASP A 1 96 ? 2.851 -21.684 5.858 1.00 54.88 96 ASP A CA 1
ATOM 751 C C . ASP A 1 96 ? 2.190 -20.615 6.760 1.00 54.88 96 ASP A C 1
ATOM 753 O O . ASP A 1 96 ? 2.454 -20.556 7.962 1.00 54.88 96 ASP A O 1
ATOM 757 N N . LYS A 1 97 ? 1.276 -19.791 6.222 1.00 52.66 97 LYS A N 1
ATOM 758 C CA . LYS A 1 97 ? 0.402 -18.889 6.998 1.00 52.66 97 LYS A CA 1
ATOM 759 C C . LYS A 1 97 ? -0.686 -19.600 7.812 1.00 52.66 97 LYS A C 1
ATOM 761 O O . LYS A 1 97 ? -1.415 -18.932 8.548 1.00 52.66 97 LYS A O 1
ATOM 766 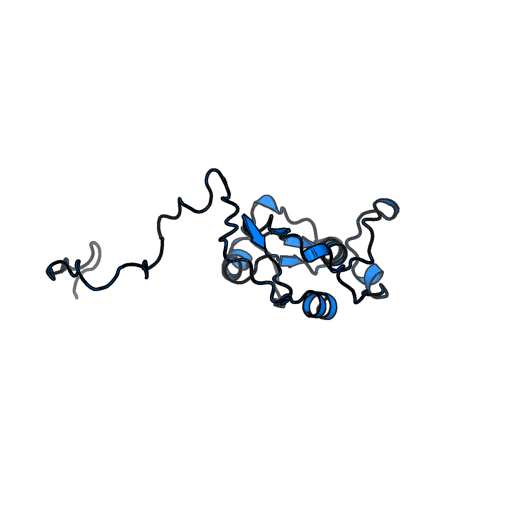N N . ALA A 1 98 ? -0.786 -20.929 7.730 1.00 52.22 98 ALA A N 1
ATOM 767 C CA . ALA A 1 98 ? -1.610 -21.722 8.643 1.00 52.22 98 ALA A CA 1
ATOM 768 C C . ALA A 1 98 ? -1.177 -21.558 10.117 1.00 52.22 98 ALA A C 1
ATOM 770 O O . ALA A 1 98 ? -2.001 -21.664 11.030 1.00 52.22 98 ALA A O 1
ATOM 771 N N . ALA A 1 99 ? 0.098 -21.239 10.370 1.00 58.41 99 ALA A N 1
ATOM 772 C CA . ALA A 1 99 ? 0.543 -20.790 11.682 1.00 58.41 99 ALA A CA 1
ATOM 773 C C . ALA A 1 99 ? 0.110 -19.331 11.874 1.00 58.41 99 ALA A C 1
ATOM 775 O O . ALA A 1 99 ? 0.578 -18.444 11.164 1.00 58.41 99 ALA A O 1
ATOM 776 N N . GLY A 1 100 ? -0.800 -19.078 12.819 1.00 65.31 100 GLY A N 1
ATOM 777 C CA . GLY A 1 100 ? -1.269 -17.724 13.110 1.00 65.31 100 GLY A CA 1
ATOM 778 C C . GLY A 1 100 ? -0.100 -16.746 13.260 1.00 65.31 100 GLY A C 1
ATOM 779 O O . GLY A 1 100 ? 0.774 -16.941 14.103 1.00 65.31 100 GLY A O 1
ATOM 780 N N . ASP A 1 101 ? -0.076 -15.709 12.426 1.00 73.44 101 ASP A N 1
ATOM 781 C CA . ASP A 1 101 ? 0.990 -14.713 12.433 1.00 73.44 101 ASP A CA 1
ATOM 782 C C . ASP A 1 101 ? 0.698 -13.618 13.473 1.00 73.44 101 ASP A C 1
ATOM 784 O O . ASP A 1 101 ? -0.441 -13.421 13.908 1.00 73.44 101 ASP A O 1
ATOM 788 N N . PHE A 1 102 ? 1.729 -12.892 13.903 1.00 75.00 102 PHE A N 1
ATOM 789 C CA . PHE A 1 102 ? 1.554 -11.709 14.741 1.00 75.00 102 PHE A CA 1
ATOM 790 C C . PHE A 1 102 ? 1.748 -10.447 13.902 1.00 75.00 102 PHE A C 1
ATOM 792 O O . PHE A 1 102 ? 2.815 -10.200 13.338 1.00 75.00 102 PHE A O 1
ATOM 799 N N . SER A 1 103 ? 0.717 -9.608 13.836 1.00 76.38 103 SER A N 1
ATOM 800 C CA . SER A 1 103 ? 0.815 -8.307 13.184 1.00 76.38 103 SER A CA 1
ATOM 801 C C . SER A 1 103 ? 1.579 -7.334 14.077 1.00 76.38 103 SER A C 1
ATOM 803 O O . SER A 1 103 ? 1.019 -6.804 15.036 1.00 76.38 103 SER A O 1
ATOM 805 N N . LEU A 1 104 ? 2.826 -7.025 13.715 1.00 77.56 104 LEU A N 1
ATOM 806 C CA . LEU A 1 104 ? 3.631 -5.981 14.371 1.00 77.56 104 LEU A CA 1
ATOM 807 C C . LEU A 1 104 ? 3.002 -4.580 14.263 1.00 77.56 104 LEU A C 1
ATOM 809 O O . LEU A 1 104 ? 3.321 -3.689 15.037 1.00 77.56 104 LEU A O 1
ATOM 813 N N . ILE A 1 105 ? 2.084 -4.398 13.313 1.00 75.12 105 ILE A N 1
ATOM 814 C CA . ILE A 1 105 ? 1.459 -3.114 12.981 1.00 75.12 105 ILE A CA 1
ATOM 815 C C . ILE A 1 105 ? 0.258 -2.828 13.887 1.00 75.12 105 ILE A C 1
ATOM 817 O O . ILE A 1 105 ? 0.037 -1.704 14.331 1.00 75.12 105 ILE A O 1
ATOM 821 N N . SER A 1 106 ? -0.555 -3.857 14.137 1.00 74.19 106 SER A N 1
ATOM 822 C CA . SER A 1 106 ? -1.787 -3.746 14.923 1.00 74.19 106 SER A CA 1
ATOM 823 C C . SER A 1 106 ? -1.668 -4.361 16.316 1.00 74.19 106 SER A C 1
ATOM 825 O O . SER A 1 106 ? -2.593 -4.213 17.111 1.00 74.19 106 SER A O 1
ATOM 827 N N . GLY A 1 107 ? -0.589 -5.098 16.595 1.00 76.06 107 GLY A N 1
ATOM 828 C CA . GLY A 1 107 ? -0.411 -5.874 17.824 1.00 76.06 107 GLY A CA 1
ATOM 829 C C . GLY A 1 107 ? -1.419 -7.018 17.976 1.00 76.06 107 GLY A C 1
ATOM 830 O O . GLY A 1 107 ? -1.735 -7.414 19.094 1.00 76.06 107 GLY A O 1
ATOM 831 N N . LYS A 1 108 ? -1.986 -7.505 16.864 1.00 78.19 108 LYS A N 1
ATOM 832 C CA . LYS A 1 108 ? -3.034 -8.539 16.858 1.00 78.19 108 LYS A CA 1
ATOM 833 C C . LYS A 1 108 ? -2.500 -9.818 16.229 1.00 78.19 108 LYS A C 1
ATOM 835 O O . LYS A 1 108 ? -1.809 -9.753 15.215 1.00 78.19 108 LYS A O 1
ATOM 840 N N . VAL A 1 109 ? -2.884 -10.961 16.788 1.00 77.25 109 VAL A N 1
ATOM 841 C CA . VAL A 1 109 ? -2.669 -12.269 16.159 1.00 77.25 109 VAL A CA 1
ATOM 842 C C . VAL A 1 109 ? -3.630 -12.407 14.976 1.00 77.25 109 VAL A C 1
ATOM 844 O O . VAL A 1 109 ? -4.836 -12.201 15.131 1.00 77.25 109 VAL A O 1
ATOM 847 N N . ARG A 1 110 ? -3.108 -12.733 13.792 1.00 70.19 110 ARG A N 1
ATOM 848 C CA . ARG A 1 110 ? -3.892 -13.085 12.607 1.00 70.19 110 ARG A CA 1
ATOM 849 C C . ARG A 1 110 ? -3.867 -14.601 12.469 1.00 70.19 110 ARG A C 1
ATOM 851 O O . ARG A 1 110 ? -2.882 -15.174 12.030 1.00 70.19 110 ARG A O 1
ATOM 858 N N . VAL A 1 111 ? -4.963 -15.258 12.836 1.00 68.44 111 VAL A N 1
ATOM 859 C CA . VAL A 1 111 ? -5.179 -16.662 12.469 1.00 68.44 111 VAL A CA 1
ATOM 860 C C . VAL A 1 111 ? -5.810 -16.657 11.087 1.00 68.44 111 VAL A C 1
ATOM 862 O O . VAL A 1 111 ? -6.971 -16.264 10.945 1.00 68.44 111 VAL A O 1
ATOM 865 N N . GLN A 1 112 ? -5.058 -17.048 10.060 1.00 55.94 112 GLN A N 1
ATOM 866 C CA . GLN A 1 112 ? -5.666 -17.343 8.772 1.00 55.94 112 GLN A CA 1
ATOM 867 C C . GLN A 1 112 ? -6.341 -18.708 8.935 1.00 55.94 112 GLN A C 1
ATOM 869 O O . GLN A 1 112 ? -5.696 -19.746 8.858 1.00 55.94 112 GLN A O 1
ATOM 874 N N . LYS A 1 113 ? -7.636 -18.715 9.279 1.00 47.28 113 LYS A N 1
ATOM 875 C CA . LYS A 1 113 ? -8.442 -19.932 9.165 1.00 47.28 113 LYS A CA 1
ATOM 876 C C . LYS A 1 113 ? -8.502 -20.265 7.677 1.00 47.28 113 LYS A C 1
ATOM 878 O O . LYS A 1 113 ? -9.328 -19.705 6.962 1.00 47.28 1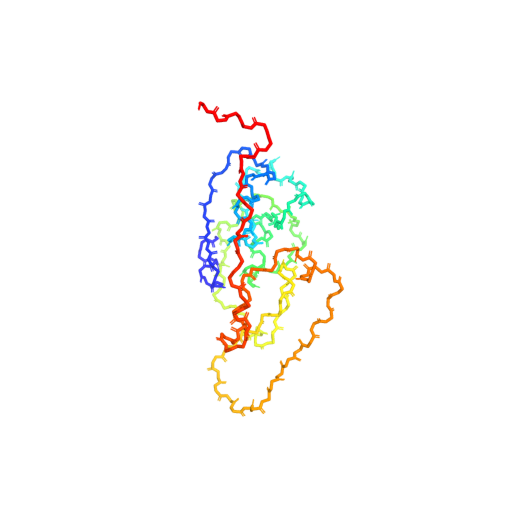13 LYS A O 1
ATOM 883 N N . THR A 1 114 ? -7.613 -21.131 7.210 1.00 45.22 114 THR A N 1
ATOM 884 C CA . THR A 1 114 ? -7.943 -21.975 6.067 1.00 45.22 114 THR A CA 1
ATOM 885 C C . THR A 1 114 ? -9.126 -22.805 6.546 1.00 45.22 114 THR A C 1
ATOM 887 O O . THR A 1 114 ? -9.037 -23.441 7.596 1.00 45.22 114 THR A O 1
ATOM 890 N N . GLU A 1 115 ? -10.277 -22.680 5.890 1.00 40.25 115 GLU A N 1
ATOM 891 C CA . GLU A 1 115 ? -11.462 -23.483 6.192 1.00 40.25 115 GLU A CA 1
ATOM 892 C C . GLU A 1 115 ? -11.160 -24.954 5.879 1.00 40.25 115 GLU A C 1
ATOM 894 O O . GLU A 1 115 ? -11.559 -25.490 4.855 1.00 40.25 115 GLU A O 1
ATOM 899 N N . GLU A 1 116 ? -10.430 -25.617 6.767 1.00 35.38 116 GLU A N 1
ATOM 900 C CA . GLU A 1 116 ? -10.529 -27.052 6.941 1.00 35.38 116 GLU A CA 1
ATOM 901 C C . GLU A 1 116 ? -11.269 -27.273 8.252 1.00 35.38 116 GLU A C 1
ATOM 903 O O . GLU A 1 116 ? -10.738 -27.081 9.349 1.00 35.38 116 GLU A O 1
ATOM 908 N N . GLU A 1 117 ? -12.546 -27.624 8.123 1.00 34.44 117 GLU A N 1
ATOM 909 C CA . GLU A 1 117 ? -13.363 -28.124 9.217 1.00 34.44 117 GLU A CA 1
ATOM 910 C C . GLU A 1 117 ? -12.642 -29.290 9.904 1.00 34.44 117 GLU A C 1
ATOM 912 O O . GLU A 1 117 ? -12.696 -30.438 9.463 1.00 34.44 117 GLU A O 1
ATOM 917 N N . LYS A 1 118 ? -11.978 -29.024 11.027 1.00 31.64 118 LYS A N 1
ATOM 918 C CA . LYS A 1 118 ? -11.681 -30.062 12.008 1.00 31.64 118 LYS A CA 1
ATOM 919 C C . LYS A 1 118 ? -12.223 -29.644 13.358 1.00 31.64 118 LYS A C 1
ATOM 921 O O . LYS A 1 118 ? -11.682 -28.780 14.039 1.00 31.64 118 LYS A O 1
ATOM 926 N N . ASN A 1 119 ? -13.332 -30.307 13.689 1.00 34.19 119 ASN A N 1
ATOM 927 C CA . ASN A 1 119 ? -13.930 -30.434 15.008 1.00 34.19 119 ASN A CA 1
ATOM 928 C C . ASN A 1 119 ? -12.853 -30.522 16.095 1.00 34.19 119 ASN A C 1
ATOM 930 O O . ASN A 1 119 ? -12.192 -31.546 16.258 1.00 34.19 119 ASN A O 1
ATOM 934 N N . GLY A 1 120 ? -12.718 -29.442 16.849 1.00 34.69 120 GLY A N 1
ATOM 935 C CA . GLY A 1 120 ? -11.907 -29.347 18.049 1.00 34.69 120 GLY A CA 1
ATOM 936 C C . GLY A 1 120 ? -12.507 -28.249 18.905 1.00 34.69 120 GLY A C 1
ATOM 937 O O . GLY A 1 120 ? -12.118 -27.091 18.796 1.00 34.69 120 GLY A O 1
ATOM 938 N N . ASP A 1 121 ? -13.522 -28.619 19.682 1.00 36.38 121 ASP A N 1
ATOM 939 C CA . ASP A 1 121 ? -14.202 -27.760 20.646 1.00 36.38 121 ASP A CA 1
ATOM 940 C C . ASP A 1 121 ? -13.227 -27.419 21.782 1.00 36.38 121 ASP A C 1
ATOM 942 O O . ASP A 1 121 ? -13.033 -28.170 22.736 1.00 36.38 121 ASP A O 1
ATOM 946 N N . GLY A 1 122 ? -12.507 -26.318 21.604 1.00 35.16 122 GLY A N 1
ATOM 947 C CA . GLY A 1 122 ? -11.584 -25.776 22.583 1.00 35.16 122 GLY A CA 1
ATOM 948 C C . GLY A 1 122 ? -11.200 -24.353 22.186 1.00 35.16 122 GLY A C 1
ATOM 949 O O . GLY A 1 122 ? -10.608 -24.164 21.120 1.00 35.16 122 GLY A O 1
ATOM 950 N N . PRO A 1 123 ? -11.513 -23.324 22.994 1.00 38.47 123 PRO A N 1
ATOM 951 C CA . PRO A 1 123 ? -11.052 -21.975 22.719 1.00 38.47 123 PRO A CA 1
ATOM 952 C C . PRO A 1 123 ? -9.537 -21.936 22.929 1.00 38.47 123 PRO A C 1
ATOM 954 O O . PRO A 1 123 ? -9.049 -21.754 24.041 1.00 38.47 123 PRO A O 1
ATOM 957 N N . SER A 1 124 ? -8.771 -22.098 21.850 1.00 41.41 124 SER A N 1
ATOM 958 C CA . SER A 1 124 ? -7.342 -21.784 21.841 1.00 41.41 124 SER A CA 1
ATOM 959 C C . SER A 1 124 ? -7.172 -20.263 21.886 1.00 41.41 124 SER A C 1
ATOM 961 O O . SER A 1 124 ? -6.814 -19.621 20.898 1.00 41.41 124 SER A O 1
ATOM 963 N N . SER A 1 125 ? -7.483 -19.653 23.030 1.00 40.19 125 SER A N 1
ATOM 964 C CA . SER A 1 125 ? -7.157 -18.258 23.296 1.00 40.19 125 SER A CA 1
ATOM 965 C C . SER A 1 125 ? -5.685 -18.180 23.688 1.00 40.19 125 SER A C 1
ATOM 967 O O . SER A 1 125 ? -5.316 -18.470 24.826 1.00 40.19 125 SER A O 1
ATOM 969 N N . VAL A 1 126 ? -4.829 -17.769 22.755 1.00 47.72 126 VAL A N 1
ATOM 970 C CA . VAL A 1 126 ? -3.502 -17.264 23.118 1.00 47.72 126 VAL A CA 1
ATOM 971 C C . VAL A 1 126 ? -3.726 -15.922 23.817 1.00 47.72 126 VAL A C 1
ATOM 973 O O . VAL A 1 126 ? -4.077 -14.928 23.181 1.00 47.72 126 VAL A O 1
ATOM 976 N N . ALA A 1 127 ? -3.598 -15.906 25.144 1.00 39.09 127 ALA A N 1
ATOM 977 C CA . ALA A 1 127 ? -3.669 -14.685 25.934 1.00 39.09 127 ALA A CA 1
ATOM 978 C C . ALA A 1 127 ? -2.437 -13.819 25.629 1.00 39.09 127 ALA A C 1
ATOM 980 O O . ALA A 1 127 ? -1.306 -14.197 25.929 1.00 39.09 127 ALA A O 1
ATOM 981 N N . ILE A 1 128 ? -2.652 -12.658 25.010 1.00 50.03 128 ILE A N 1
ATOM 982 C CA . ILE A 1 128 ? -1.582 -11.704 24.714 1.00 50.03 128 ILE A CA 1
ATOM 983 C C . ILE A 1 128 ? -1.319 -10.873 25.976 1.00 50.03 128 ILE A C 1
ATOM 985 O O . ILE A 1 128 ? -2.121 -10.010 26.334 1.00 50.03 128 ILE A O 1
ATOM 989 N N . TYR A 1 129 ? -0.175 -11.093 26.627 1.00 39.06 129 TYR A N 1
ATOM 990 C CA . TYR A 1 129 ? 0.394 -10.126 27.567 1.00 39.06 129 TYR A CA 1
ATOM 991 C C . TYR A 1 129 ? 1.069 -9.020 26.750 1.00 39.06 129 TYR A C 1
ATOM 993 O O . TYR A 1 129 ? 2.213 -9.169 26.330 1.00 39.06 129 TYR A O 1
ATOM 1001 N N . ASN A 1 130 ? 0.353 -7.930 26.471 1.00 48.59 130 ASN A N 1
ATOM 1002 C CA . ASN A 1 130 ? 0.964 -6.727 25.911 1.00 48.59 130 ASN A CA 1
ATOM 1003 C C . ASN A 1 130 ? 0.900 -5.609 26.962 1.00 48.59 130 ASN A C 1
ATOM 1005 O O . ASN A 1 130 ? -0.202 -5.125 27.248 1.00 48.59 130 ASN A O 1
ATOM 1009 N N . PRO A 1 131 ? 2.030 -5.202 27.569 1.00 46.12 131 PRO A N 1
ATOM 1010 C CA . PRO A 1 131 ? 2.035 -4.129 28.550 1.00 46.12 131 PRO A CA 1
ATOM 1011 C C . PRO A 1 131 ? 1.794 -2.788 27.836 1.00 46.12 131 PRO A C 1
ATOM 1013 O O . PRO A 1 131 ? 2.712 -2.182 27.298 1.00 46.12 131 PRO A O 1
ATOM 1016 N N . GLY A 1 132 ? 0.538 -2.329 27.827 1.00 50.19 132 GLY A N 1
ATOM 1017 C CA . GLY A 1 132 ? 0.234 -0.892 27.811 1.00 50.19 132 GLY A CA 1
ATOM 1018 C C . GLY A 1 132 ? -0.078 -0.190 26.482 1.00 50.19 132 GLY A C 1
ATOM 1019 O O . GLY A 1 132 ? 0.359 0.941 26.319 1.00 50.19 132 GLY A O 1
ATOM 1020 N N . TYR A 1 133 ? -0.849 -0.762 25.537 1.00 52.28 133 TYR A N 1
ATOM 1021 C CA . TYR A 1 133 ? -1.297 0.057 24.379 1.00 52.28 133 TYR A CA 1
ATOM 1022 C C . TYR A 1 133 ? -2.765 -0.039 23.926 1.00 52.28 133 TYR A C 1
ATOM 1024 O O . TYR A 1 133 ? -3.181 0.728 23.061 1.00 52.28 133 TYR A O 1
ATOM 1032 N N . CYS A 1 134 ? -3.605 -0.916 24.490 1.00 49.81 134 CYS A N 1
ATOM 1033 C CA . CYS A 1 134 ? -5.018 -0.983 24.063 1.00 49.81 134 CYS A CA 1
ATOM 1034 C C . CYS A 1 134 ? -6.059 -0.821 25.178 1.00 49.81 134 CYS A C 1
ATOM 1036 O O . CYS A 1 134 ? -7.238 -0.671 24.862 1.00 49.81 134 CYS A O 1
ATOM 1038 N N . ASN A 1 135 ? -5.653 -0.796 26.450 1.00 53.38 135 ASN A N 1
ATOM 1039 C CA . ASN A 1 135 ? -6.586 -0.569 27.559 1.00 53.38 135 ASN A CA 1
ATOM 1040 C C . ASN A 1 135 ? -6.623 0.895 28.037 1.00 53.38 135 ASN A C 1
ATOM 1042 O O . ASN A 1 135 ? -7.604 1.296 28.649 1.00 53.38 135 ASN A O 1
ATOM 1046 N N . ASP A 1 136 ? -5.632 1.716 27.671 1.00 56.94 136 ASP A N 1
ATOM 1047 C CA . ASP A 1 136 ? -5.535 3.122 28.101 1.00 56.94 136 ASP A CA 1
ATOM 1048 C C . ASP A 1 136 ? -6.192 4.104 27.117 1.00 56.94 136 ASP A C 1
ATOM 1050 O O . ASP A 1 136 ? -5.815 5.272 27.013 1.00 56.94 136 ASP A O 1
ATOM 1054 N N . ARG A 1 137 ? -7.194 3.650 26.354 1.00 59.50 137 ARG A N 1
ATOM 1055 C CA . ARG A 1 137 ? -8.041 4.571 25.589 1.00 59.50 137 ARG A CA 1
ATOM 1056 C C . ARG A 1 137 ? -9.121 5.105 26.519 1.00 59.50 137 ARG A C 1
ATOM 1058 O O . ARG A 1 137 ? -9.967 4.349 26.983 1.00 59.50 137 ARG A O 1
ATOM 1065 N N . THR A 1 138 ? -9.128 6.417 26.740 1.00 59.28 138 THR A N 1
ATOM 1066 C CA . THR A 1 138 ? -10.173 7.109 27.518 1.00 59.28 138 THR A CA 1
ATOM 1067 C C . THR A 1 138 ? -11.563 6.970 26.902 1.00 59.28 138 THR A C 1
ATOM 1069 O O . THR A 1 138 ? -12.560 7.047 27.611 1.00 59.28 138 THR A O 1
ATOM 1072 N N . TRP A 1 139 ? -11.643 6.733 25.591 1.00 56.97 139 TRP A N 1
ATOM 1073 C CA . TRP A 1 139 ? -12.876 6.395 24.891 1.00 56.97 139 TRP A CA 1
ATOM 1074 C C . TRP A 1 139 ? -12.845 4.940 24.437 1.00 56.97 139 TRP A C 1
ATOM 1076 O O . TRP A 1 139 ? -12.295 4.586 23.391 1.00 56.97 139 TRP A O 1
ATOM 1086 N N . LYS A 1 140 ? -13.478 4.093 25.241 1.00 60.34 140 LYS A N 1
ATOM 1087 C CA . LYS A 1 140 ? -14.040 2.825 24.790 1.00 60.34 140 LYS A CA 1
ATOM 1088 C C . LYS A 1 140 ? -15.459 3.187 24.355 1.00 60.34 140 LYS A C 1
ATOM 1090 O O . LYS A 1 140 ? -16.178 3.783 25.147 1.00 60.34 140 LYS A O 1
ATOM 1095 N N . GLY A 1 141 ? -15.810 2.975 23.086 1.00 69.69 141 GLY A N 1
ATOM 1096 C CA . GLY A 1 141 ? -17.147 3.300 22.573 1.00 69.69 141 GLY A CA 1
ATOM 1097 C C . GLY A 1 141 ? -18.271 2.618 23.369 1.00 69.69 141 GLY A C 1
ATOM 1098 O O . GLY A 1 141 ? -18.026 1.960 24.378 1.00 69.69 141 GLY A O 1
ATOM 1099 N N . LEU A 1 142 ? -19.517 2.757 22.912 1.00 65.12 142 LEU A N 1
ATOM 1100 C CA . LEU A 1 142 ? -20.668 2.142 23.577 1.00 65.12 142 LEU A CA 1
ATOM 1101 C C . LEU A 1 142 ? -20.448 0.625 23.727 1.00 65.12 142 LEU A C 1
ATOM 1103 O O . LEU A 1 142 ? -20.308 -0.083 22.735 1.00 65.12 142 LEU A O 1
ATOM 1107 N N . ASN A 1 143 ? -20.359 0.157 24.972 1.00 58.31 143 ASN A N 1
ATOM 1108 C CA . ASN A 1 143 ? -20.141 -1.246 25.306 1.00 58.31 143 ASN A CA 1
ATOM 1109 C C . ASN A 1 143 ? -21.440 -2.008 25.004 1.00 58.31 143 ASN A C 1
ATOM 1111 O O . ASN A 1 143 ? -22.432 -1.841 25.712 1.00 58.31 143 ASN A O 1
ATOM 1115 N N . ASP A 1 144 ? -21.451 -2.796 23.934 1.00 60.38 144 ASP A N 1
ATOM 1116 C CA . ASP A 1 144 ? -22.614 -3.554 23.451 1.00 60.38 144 ASP A CA 1
ATOM 1117 C C . ASP A 1 144 ? -22.979 -4.741 24.359 1.00 60.38 144 ASP A C 1
ATOM 1119 O O . ASP A 1 144 ? -24.088 -5.261 24.287 1.00 60.38 144 ASP A O 1
ATOM 1123 N N . GLY A 1 145 ? -22.069 -5.131 25.257 1.00 61.88 145 GLY A N 1
ATOM 1124 C CA . GLY A 1 145 ? -22.269 -6.192 26.243 1.00 61.88 145 GLY A CA 1
ATOM 1125 C C . GLY A 1 145 ? -23.122 -5.821 27.462 1.00 61.88 145 GLY A C 1
ATOM 1126 O O . GLY A 1 145 ? -23.300 -6.668 28.336 1.00 61.88 145 GLY A O 1
ATOM 1127 N N . VAL A 1 146 ? -23.653 -4.594 27.561 1.00 58.53 146 VAL A N 1
ATOM 1128 C CA . VAL A 1 146 ? -24.724 -4.316 28.532 1.00 58.53 146 VAL A CA 1
ATOM 1129 C C . VAL A 1 146 ? -25.980 -5.013 28.029 1.00 58.53 146 VAL A C 1
ATOM 1131 O O . VAL A 1 146 ? -26.691 -4.522 27.155 1.00 58.53 146 VAL A O 1
ATOM 1134 N N . SER A 1 147 ? -26.260 -6.179 28.603 1.00 54.94 147 SER A N 1
ATOM 1135 C CA . SER A 1 147 ? -27.599 -6.747 28.586 1.00 54.94 147 SER A CA 1
ATOM 1136 C C . SER A 1 147 ? -28.551 -5.687 29.136 1.00 54.94 147 SER A C 1
ATOM 1138 O O . SER A 1 147 ? -28.477 -5.333 30.313 1.00 54.94 147 SER A O 1
ATOM 1140 N N . THR A 1 148 ? -29.429 -5.172 28.280 1.00 57.44 148 THR A N 1
ATOM 1141 C CA . THR A 1 148 ? -30.454 -4.143 28.534 1.00 57.44 148 THR A CA 1
ATOM 1142 C C . THR A 1 148 ? -31.521 -4.541 29.568 1.00 57.44 148 THR A C 1
ATOM 1144 O O . THR A 1 148 ? -32.641 -4.045 29.515 1.00 57.44 148 THR A O 1
ATOM 1147 N N . ALA A 1 149 ? -31.219 -5.451 30.493 1.00 56.50 149 ALA A N 1
ATOM 1148 C CA . ALA A 1 149 ? -32.189 -5.972 31.443 1.00 56.50 149 ALA A CA 1
ATOM 1149 C C . ALA A 1 149 ? -32.252 -5.173 32.755 1.00 56.50 149 ALA A C 1
ATOM 1151 O O . ALA A 1 149 ? -33.353 -4.930 33.232 1.00 56.50 149 ALA A O 1
ATOM 1152 N N . GLU A 1 150 ? -31.131 -4.707 33.322 1.00 56.94 150 GLU A N 1
ATOM 1153 C CA . GLU A 1 150 ? -31.158 -4.337 34.753 1.00 56.94 150 GLU A CA 1
ATOM 1154 C C . GLU A 1 150 ? -30.799 -2.867 35.062 1.00 56.94 150 GLU A C 1
ATOM 1156 O O . GLU A 1 150 ? -31.317 -2.318 36.029 1.00 56.94 150 GLU A O 1
ATOM 1161 N N . ASP A 1 151 ? -30.014 -2.167 34.230 1.00 55.59 151 ASP A N 1
ATOM 1162 C CA . ASP A 1 151 ? -29.425 -0.871 34.630 1.00 55.59 151 ASP A CA 1
ATOM 1163 C C . ASP A 1 151 ? -29.827 0.333 33.762 1.00 55.59 151 ASP A C 1
ATOM 1165 O O . ASP A 1 151 ? -29.057 1.283 33.593 1.00 55.59 151 ASP A O 1
ATOM 1169 N N . SER A 1 152 ? -31.069 0.370 33.262 1.00 61.31 152 SER A N 1
ATOM 1170 C C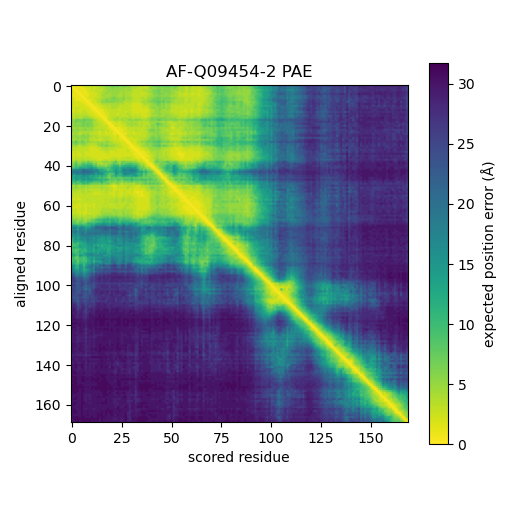A . SER A 1 152 ? -31.674 1.649 32.849 1.00 61.31 152 SER A CA 1
ATOM 1171 C C . SER A 1 152 ? -31.981 2.474 34.103 1.00 61.31 152 SER A C 1
ATOM 1173 O O . SER A 1 152 ? -33.120 2.581 34.563 1.00 61.31 152 SER A O 1
ATOM 1175 N N . THR A 1 153 ? -30.927 3.027 34.692 1.00 61.75 153 THR A N 1
ATOM 1176 C CA . THR A 1 153 ? -30.977 3.886 35.870 1.00 61.75 153 THR A CA 1
ATOM 1177 C C . THR A 1 153 ? -31.820 5.125 35.567 1.00 61.75 153 THR A C 1
ATOM 1179 O O . THR A 1 153 ? -31.775 5.682 34.473 1.00 61.75 153 THR A O 1
ATOM 1182 N N . LYS A 1 154 ? -32.646 5.506 36.548 1.00 69.50 154 LYS A N 1
ATOM 1183 C CA . LYS A 1 154 ? -33.650 6.581 36.493 1.00 69.50 154 LYS A CA 1
ATOM 1184 C C . LYS A 1 154 ? -33.205 7.773 35.635 1.00 69.50 154 LYS A C 1
ATOM 1186 O O . LYS A 1 154 ? -32.169 8.377 35.897 1.00 69.50 154 LYS A O 1
ATOM 1191 N N . MET A 1 155 ? -34.041 8.130 34.660 1.00 76.06 155 MET A N 1
ATOM 1192 C CA . MET A 1 155 ? -33.883 9.314 33.816 1.00 76.06 155 MET A CA 1
ATOM 1193 C C . MET A 1 155 ? -33.806 10.568 34.700 1.00 76.06 155 MET A C 1
ATOM 1195 O O . MET A 1 155 ? -34.779 10.930 35.358 1.00 76.06 155 MET A O 1
ATOM 1199 N N . GLY A 1 156 ? -32.630 11.189 34.764 1.00 77.88 156 GLY A N 1
ATOM 1200 C CA . GLY A 1 156 ? -32.416 12.468 35.435 1.00 77.88 156 GLY A CA 1
ATOM 1201 C C . GLY A 1 156 ? -32.422 13.606 34.422 1.00 77.88 156 GLY A C 1
ATOM 1202 O O . GLY A 1 156 ? -31.927 13.445 33.307 1.00 77.88 156 GLY A O 1
ATOM 1203 N N . GLU A 1 157 ? -32.974 14.756 34.805 1.00 82.19 157 GLU A N 1
ATOM 1204 C CA . GLU A 1 157 ? -32.883 15.968 33.995 1.00 82.19 157 GLU A CA 1
ATOM 1205 C C . GLU A 1 157 ? -31.405 16.355 33.827 1.00 82.19 157 GLU A C 1
ATOM 1207 O O . GLU A 1 157 ? -30.662 16.511 34.799 1.00 82.19 157 GLU A O 1
ATOM 1212 N N . GLY A 1 158 ? -30.953 16.428 32.573 1.00 81.56 158 GLY A N 1
ATOM 1213 C CA . GLY A 1 158 ? -29.595 16.845 32.246 1.00 81.56 158 GLY A CA 1
ATOM 1214 C C . GLY A 1 158 ? -29.354 18.306 32.626 1.00 81.56 158 GLY A C 1
ATOM 1215 O O . GLY A 1 158 ? -30.283 19.079 32.846 1.00 81.56 158 GLY A O 1
ATOM 1216 N N . ARG A 1 159 ? -28.087 18.724 32.682 1.00 81.69 159 ARG A N 1
ATOM 1217 C CA . ARG A 1 159 ? -27.752 20.129 32.959 1.00 81.69 159 ARG A CA 1
ATOM 1218 C C . ARG A 1 159 ? -28.286 21.016 31.830 1.00 81.69 159 ARG A C 1
ATOM 1220 O O . ARG A 1 159 ? -27.774 20.962 30.716 1.00 81.69 159 ARG A O 1
ATOM 1227 N N . SER A 1 160 ? -29.271 21.856 32.133 1.00 79.62 160 SER A N 1
ATOM 1228 C CA . SER A 1 160 ? -29.742 22.920 31.247 1.00 79.62 160 SER A CA 1
ATOM 1229 C C . SER A 1 160 ? -28.994 24.220 31.543 1.00 79.62 160 SER A C 1
ATOM 1231 O O . SER A 1 160 ? -28.903 24.641 32.697 1.00 79.62 160 SER A O 1
ATOM 1233 N N . GLY A 1 161 ? -28.473 24.880 30.516 1.00 83.56 161 GLY A N 1
ATOM 1234 C CA . GLY A 1 161 ? -27.825 26.178 30.661 1.00 83.56 161 GLY A CA 1
ATOM 1235 C C . GLY A 1 161 ? -27.121 26.602 29.381 1.00 83.56 161 GLY A C 1
ATOM 1236 O O . GLY A 1 161 ? -26.772 25.772 28.544 1.00 83.56 161 GLY A O 1
ATOM 1237 N N . ILE A 1 162 ? -26.916 27.906 29.231 1.00 81.38 162 ILE A N 1
ATOM 1238 C CA . ILE A 1 162 ? -26.102 28.453 28.149 1.00 81.38 162 ILE A CA 1
ATOM 1239 C C . ILE A 1 162 ? -24.630 28.216 28.515 1.00 81.38 162 ILE A C 1
ATOM 1241 O O . ILE A 1 162 ? -24.221 28.476 29.648 1.00 81.38 162 ILE A O 1
ATOM 1245 N N . ALA A 1 163 ? -23.837 27.685 27.581 1.00 78.38 163 ALA A N 1
ATOM 1246 C CA . ALA A 1 163 ? -22.414 27.450 27.806 1.00 78.38 163 ALA A CA 1
ATOM 1247 C C . ALA A 1 163 ? -21.701 28.767 28.150 1.00 78.38 163 ALA A C 1
ATOM 1249 O O . ALA A 1 163 ? -21.969 29.808 27.547 1.00 78.38 163 ALA A O 1
ATOM 1250 N N . GLN A 1 164 ? -20.784 28.723 29.119 1.00 78.69 164 GLN A N 1
ATOM 1251 C CA . GLN A 1 164 ? -20.025 29.896 29.546 1.00 78.69 164 GLN A CA 1
ATOM 1252 C C . GLN A 1 164 ? -19.335 30.541 28.331 1.00 78.69 164 GLN A C 1
ATOM 1254 O O . GLN A 1 164 ? -18.581 29.882 27.622 1.00 78.69 164 GLN A O 1
ATOM 1259 N N . GLY A 1 165 ? -19.626 31.820 28.077 1.00 79.75 165 GLY A N 1
ATOM 1260 C CA . GLY A 1 165 ? -19.111 32.568 26.922 1.00 79.75 165 GLY A CA 1
ATOM 1261 C C . GLY A 1 165 ? -20.113 32.782 25.784 1.00 79.75 165 GLY A C 1
ATOM 1262 O O . GLY A 1 165 ? -19.837 33.573 24.888 1.00 79.75 165 GLY A O 1
ATOM 1263 N N . TYR A 1 166 ? -21.289 32.155 25.835 1.00 79.06 166 TYR A N 1
ATOM 1264 C CA . TYR A 1 166 ? -22.390 32.461 24.924 1.00 79.06 166 TYR A CA 1
ATOM 1265 C C . TYR A 1 166 ? -23.386 33.385 25.628 1.00 79.06 166 TYR A C 1
ATOM 1267 O O . TYR A 1 166 ? -23.917 33.056 26.686 1.00 79.06 166 TYR A O 1
ATOM 1275 N N . SER A 1 167 ? -23.646 34.557 25.052 1.00 77.44 167 SER A N 1
ATOM 1276 C CA . SER A 1 167 ? -24.798 35.371 25.433 1.00 77.44 167 SER A CA 1
ATOM 1277 C C . SER A 1 167 ? -26.007 34.884 24.637 1.00 77.44 167 SER A C 1
ATOM 1279 O O . SER A 1 167 ? -25.934 34.798 23.408 1.00 77.44 167 SER A O 1
ATOM 1281 N N . GLY A 1 168 ? -27.119 34.581 25.310 1.00 74.56 168 GLY A N 1
ATOM 1282 C CA . GLY A 1 168 ? -28.411 34.531 24.627 1.00 74.56 168 GLY A CA 1
ATOM 1283 C C . GLY A 1 168 ? -28.644 35.882 23.951 1.00 74.56 168 GLY A C 1
ATOM 1284 O O . GLY A 1 168 ? -28.368 36.913 24.564 1.00 74.56 168 GLY A O 1
ATOM 1285 N N . LYS A 1 169 ? -29.026 35.873 22.674 1.00 64.25 169 LYS A N 1
ATOM 1286 C CA . LYS A 1 169 ? -29.467 37.098 22.000 1.00 64.25 169 LYS A CA 1
ATOM 1287 C C . LYS A 1 169 ? -30.709 37.664 22.673 1.00 64.25 169 LYS A C 1
ATOM 1289 O O . LYS A 1 169 ? -31.522 36.842 23.152 1.00 64.25 169 LYS A O 1
#

pLDDT: mean 71.24, std 15.8, range [31.64, 92.06]